Protein AF-A0A3C1Y951-F1 (afdb_monomer_lite)

pLDDT: mean 74.16, std 19.39, range [37.91, 93.06]

Secondary structure (DSSP, 8-state):
---------------------------------HHHHTT--EEEEEEEEEHHHHHHHHHHHHTEEEE---TTTTT-EEEEEEEE-HHHHHHHHHHHHT---EEEE---

Foldseek 3Di:
DDDDDDDDDDDDDDDDPPDDDDDDDPDPPPPQAQVNLQFDKDKDWFDQDQQVVVQVVLCVVSVKHKDQQDPVSRVDTDGDIDTGGSQVVVVVVCVVVVGDMDIGGDRD

Radius of gyration: 19.82 Å; chains: 1; bounding box: 44×42×62 Å

Sequence (108 aa):
MAAVIAAGATAAFIYNGNRPEAAPQEGTKVAVTAPAALRAVKVIDFDDAPLTDVAARIEEVYGVKVTNLPGDAAGYRLTLRYEGSAPDLVATVNELLGTEMEVECDDF

Structure (mmCIF, N/CA/C/O backbone):
data_AF-A0A3C1Y951-F1
#
_entry.id   AF-A0A3C1Y951-F1
#
loop_
_atom_site.group_PDB
_atom_site.id
_atom_site.type_symbol
_atom_site.label_atom_id
_atom_site.label_alt_id
_atom_site.label_comp_id
_atom_site.label_asym_id
_atom_site.label_entity_id
_atom_site.label_seq_id
_atom_site.pdbx_PDB_ins_code
_atom_site.Cartn_x
_atom_site.Cartn_y
_atom_site.Cartn_z
_atom_site.occupancy
_atom_site.B_iso_or_equiv
_atom_site.auth_seq_id
_atom_site.auth_comp_id
_atom_site.auth_asym_id
_atom_site.auth_atom_id
_atom_site.pdbx_PDB_model_num
ATOM 1 N N . MET A 1 1 ? -31.852 13.577 47.974 1.00 37.91 1 MET A N 1
ATOM 2 C CA . MET A 1 1 ? -32.095 12.86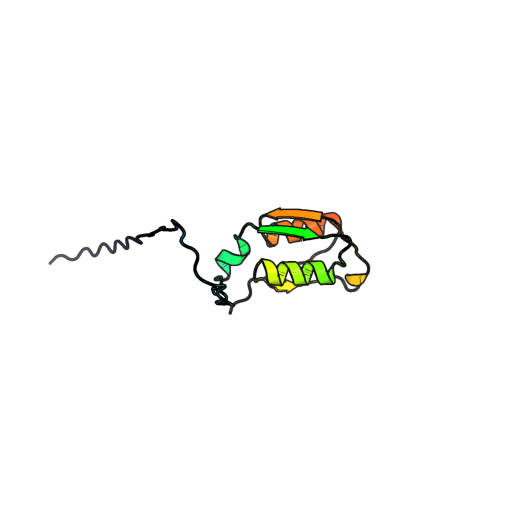3 46.701 1.00 37.91 1 MET A CA 1
ATOM 3 C C . MET A 1 1 ? -30.747 12.595 46.063 1.00 37.91 1 MET A C 1
ATOM 5 O O . MET A 1 1 ? -29.970 13.529 45.928 1.00 37.91 1 MET A O 1
ATOM 9 N N . ALA A 1 2 ? -30.450 11.328 45.791 1.00 46.75 2 ALA A N 1
ATOM 10 C CA . ALA A 1 2 ? -29.191 10.857 45.226 1.00 46.75 2 ALA A CA 1
ATOM 11 C C . ALA A 1 2 ? -29.396 10.454 43.762 1.00 46.75 2 ALA A C 1
ATOM 13 O O . ALA A 1 2 ? -30.454 9.920 43.438 1.00 46.75 2 ALA A O 1
ATOM 14 N N . ALA A 1 3 ? -28.377 10.640 42.924 1.0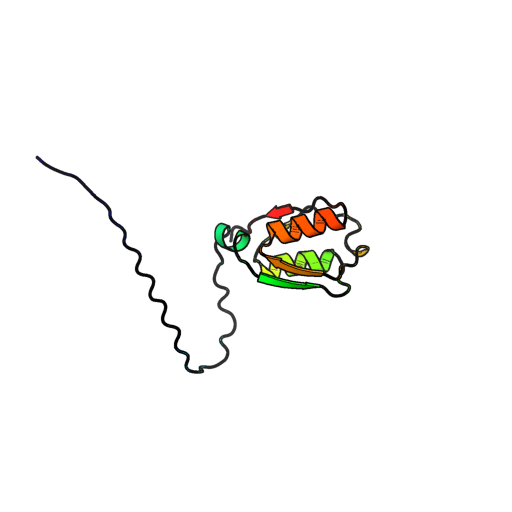0 45.44 3 ALA A N 1
ATOM 15 C CA . ALA A 1 3 ? -28.148 9.812 41.744 1.00 45.44 3 ALA A CA 1
ATOM 16 C C . ALA A 1 3 ? -26.687 9.966 41.301 1.00 45.44 3 ALA A C 1
ATOM 18 O O . ALA A 1 3 ? -26.265 11.046 40.898 1.00 45.44 3 ALA A O 1
ATOM 19 N N . VAL A 1 4 ? -25.920 8.881 41.387 1.00 47.06 4 VAL A N 1
ATOM 20 C CA . VAL A 1 4 ? -24.611 8.743 40.740 1.00 47.06 4 VAL A CA 1
ATOM 21 C C . VAL A 1 4 ? -24.782 7.604 39.748 1.00 47.06 4 VAL A C 1
ATOM 23 O O . VAL A 1 4 ? -25.146 6.502 40.154 1.00 47.06 4 VAL A O 1
ATOM 26 N N . ILE A 1 5 ? -24.592 7.867 38.457 1.00 49.91 5 ILE A N 1
ATOM 27 C CA . ILE A 1 5 ? -24.682 6.835 37.421 1.00 49.91 5 ILE A CA 1
ATOM 28 C C . ILE A 1 5 ? -23.256 6.501 37.000 1.00 49.91 5 ILE A C 1
ATOM 30 O O . ILE A 1 5 ? -22.616 7.264 36.282 1.00 49.91 5 ILE A O 1
ATOM 34 N N . ALA A 1 6 ? -22.751 5.369 37.483 1.00 49.94 6 ALA A N 1
ATOM 35 C CA . ALA A 1 6 ? -21.529 4.766 36.976 1.00 49.94 6 ALA A CA 1
ATOM 36 C C . ALA A 1 6 ? -21.921 3.740 35.904 1.00 49.94 6 ALA A C 1
ATOM 38 O O . ALA A 1 6 ? -22.448 2.675 36.221 1.00 49.94 6 ALA A O 1
ATOM 39 N N . ALA A 1 7 ? -21.696 4.074 34.634 1.00 45.69 7 ALA A N 1
ATOM 40 C CA . ALA A 1 7 ? -21.839 3.134 33.530 1.00 45.69 7 ALA A CA 1
ATOM 41 C C . ALA A 1 7 ? -20.519 2.367 33.362 1.00 45.69 7 ALA A C 1
ATOM 43 O O . ALA A 1 7 ? -19.571 2.867 32.762 1.00 45.69 7 ALA A O 1
ATOM 44 N N . GLY A 1 8 ? -20.442 1.166 33.932 1.00 52.75 8 GLY A N 1
ATOM 45 C CA . GLY A 1 8 ? -19.387 0.205 33.622 1.00 52.75 8 GLY A CA 1
ATOM 46 C C . GLY A 1 8 ? -19.860 -0.713 32.502 1.00 52.75 8 GLY A C 1
ATOM 47 O O . GLY A 1 8 ? -20.782 -1.494 32.712 1.00 52.75 8 GLY A O 1
ATOM 48 N N . ALA A 1 9 ? -19.251 -0.627 31.321 1.00 53.09 9 ALA A N 1
ATOM 49 C CA . ALA A 1 9 ? -19.429 -1.632 30.280 1.00 53.09 9 ALA A CA 1
ATOM 50 C C . ALA A 1 9 ? -18.253 -2.611 30.352 1.00 53.09 9 ALA A C 1
ATOM 52 O O . ALA A 1 9 ? -17.132 -2.281 29.972 1.00 53.09 9 ALA A O 1
ATOM 53 N N . THR A 1 10 ? -18.491 -3.813 30.868 1.00 52.03 10 THR A N 1
ATOM 54 C CA . THR A 1 10 ? -17.540 -4.922 30.770 1.00 52.03 10 THR A CA 1
ATOM 55 C C . THR A 1 10 ? -17.810 -5.686 29.480 1.00 52.03 10 THR A C 1
ATOM 57 O O . THR A 1 10 ? -18.801 -6.402 29.360 1.00 52.03 10 THR A O 1
ATOM 60 N N . ALA A 1 11 ? -16.927 -5.536 28.493 1.00 55.97 11 ALA A N 1
ATOM 61 C CA . ALA A 1 11 ? -16.931 -6.396 27.317 1.00 55.97 11 ALA A CA 1
ATOM 62 C C . ALA A 1 11 ? -16.263 -7.732 27.676 1.00 55.97 11 ALA A C 1
ATOM 64 O O . ALA A 1 11 ? -15.081 -7.772 28.019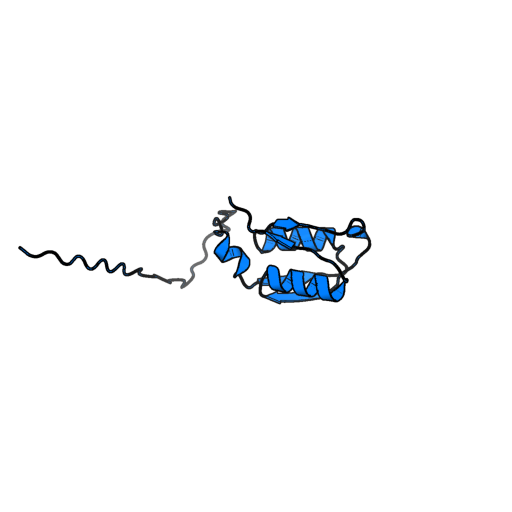 1.00 55.97 11 ALA A O 1
ATOM 65 N N . ALA A 1 12 ? -17.022 -8.826 27.623 1.00 47.66 12 ALA A N 1
ATOM 66 C CA . ALA A 1 12 ? -16.483 -10.173 27.759 1.00 47.66 12 ALA A CA 1
ATOM 67 C C . ALA A 1 12 ? -16.026 -10.676 26.382 1.00 47.66 12 ALA A C 1
ATOM 69 O O . ALA A 1 12 ? -16.848 -10.920 25.501 1.00 47.66 12 ALA A O 1
ATOM 70 N N . PHE A 1 13 ? -14.717 -10.846 26.201 1.00 52.22 13 PHE A N 1
ATOM 71 C CA . PHE A 1 13 ? -14.158 -11.542 25.044 1.00 52.22 13 PHE A CA 1
ATOM 72 C C . PHE A 1 13 ? -14.121 -13.045 25.348 1.00 52.22 13 PHE A C 1
ATOM 74 O O . PHE A 1 13 ? -13.287 -13.505 26.125 1.00 52.22 13 PHE A O 1
ATOM 81 N N . ILE A 1 14 ? -15.030 -13.821 24.753 1.00 50.97 14 ILE A N 1
ATOM 82 C CA . ILE A 1 14 ? -14.928 -15.286 24.734 1.00 50.97 14 ILE A CA 1
ATOM 83 C C . ILE A 1 14 ? -14.074 -15.653 23.516 1.00 50.97 14 ILE A C 1
ATOM 85 O O . ILE A 1 14 ? -14.541 -15.572 22.382 1.00 50.97 14 ILE A O 1
ATOM 89 N N . TYR A 1 15 ? -12.823 -16.053 23.746 1.00 46.06 15 TYR A N 1
ATOM 90 C CA . TYR A 1 15 ? -11.976 -16.682 22.732 1.00 46.06 15 TYR A CA 1
ATOM 91 C C . TYR A 1 15 ? -11.984 -18.189 22.987 1.00 46.06 15 TYR A C 1
ATOM 93 O O . TYR A 1 15 ? -11.342 -18.670 23.918 1.00 46.06 15 TYR A O 1
ATOM 101 N N . ASN A 1 16 ? -12.752 -18.939 22.198 1.00 47.06 16 ASN A N 1
ATOM 102 C CA . ASN A 1 16 ? -12.741 -20.397 22.239 1.00 47.06 16 ASN A CA 1
ATOM 103 C C . ASN A 1 16 ? -12.548 -20.938 20.822 1.00 47.06 16 ASN A C 1
ATOM 105 O O . ASN A 1 16 ? -13.491 -21.005 20.039 1.00 47.06 16 ASN A O 1
ATOM 109 N N . GLY A 1 17 ? -11.307 -21.305 20.510 1.00 39.44 17 GLY A N 1
ATOM 110 C CA . GLY A 1 17 ? -10.898 -21.856 19.222 1.00 39.44 17 GLY A CA 1
ATOM 111 C C . GLY A 1 17 ? -10.155 -23.179 19.373 1.00 39.44 17 GLY A C 1
ATOM 112 O O . GLY A 1 17 ? -9.095 -23.347 18.783 1.00 39.44 17 GLY A O 1
ATOM 113 N N . ASN A 1 18 ? -10.685 -24.113 20.171 1.00 44.91 18 ASN A N 1
ATOM 114 C CA . ASN A 1 18 ? -10.300 -25.518 20.050 1.00 44.91 18 ASN A CA 1
ATOM 115 C C . ASN A 1 18 ? -11.107 -26.114 18.883 1.00 44.91 18 ASN A C 1
ATOM 117 O O . ASN A 1 18 ? -12.311 -26.338 18.994 1.00 44.91 18 ASN A O 1
ATOM 121 N N . ARG A 1 19 ? -10.427 -26.263 17.745 1.00 55.31 19 ARG A N 1
ATOM 122 C CA . ARG A 1 19 ? -10.907 -26.755 16.444 1.00 55.31 19 ARG A CA 1
ATOM 123 C C . ARG A 1 19 ? -11.679 -28.081 16.547 1.00 55.31 19 ARG A C 1
ATOM 125 O O . ARG A 1 19 ? -11.180 -29.028 17.152 1.00 55.31 19 ARG A O 1
ATOM 132 N N . PRO A 1 20 ? -12.807 -28.192 15.830 1.00 43.59 20 PRO A N 1
ATOM 133 C CA . PRO A 1 20 ? -13.049 -29.371 15.009 1.00 43.59 20 PRO A CA 1
ATOM 134 C C . PRO A 1 20 ? -13.352 -28.964 13.560 1.00 43.59 20 PRO A C 1
ATOM 136 O O . PRO A 1 20 ? -14.027 -27.970 13.301 1.00 43.59 20 PRO A O 1
ATOM 139 N N . GLU A 1 21 ? -12.809 -29.727 12.613 1.00 50.78 21 GLU A N 1
ATOM 140 C CA . GLU A 1 21 ? -13.073 -29.593 11.179 1.00 50.78 21 GLU A CA 1
ATOM 141 C C . GLU A 1 21 ? -14.579 -29.536 10.865 1.00 50.78 21 GLU A C 1
ATOM 143 O O . GLU A 1 21 ? -15.316 -30.487 11.119 1.00 50.78 21 GLU A O 1
ATOM 148 N N . ALA A 1 22 ? -15.011 -28.442 10.237 1.00 39.94 22 ALA A N 1
ATOM 149 C CA . ALA A 1 22 ? -16.240 -28.367 9.461 1.00 39.94 22 ALA A CA 1
ATOM 150 C C . ALA A 1 22 ? -15.952 -27.568 8.179 1.00 39.94 22 ALA A C 1
ATOM 152 O O . ALA A 1 22 ? -15.286 -26.540 8.241 1.00 39.94 22 ALA A O 1
ATOM 153 N N . ALA A 1 23 ? -16.410 -28.129 7.055 1.00 44.59 23 ALA A N 1
ATOM 154 C CA . ALA A 1 23 ? -16.430 -27.686 5.654 1.00 44.59 23 ALA A CA 1
ATOM 155 C C . ALA A 1 23 ? -15.998 -26.235 5.293 1.00 44.59 23 ALA A C 1
ATOM 157 O O . ALA A 1 23 ? -16.305 -25.303 6.034 1.00 44.59 23 ALA A O 1
ATOM 158 N N . PRO A 1 24 ? -15.386 -26.016 4.104 1.00 43.47 24 PRO A N 1
ATOM 159 C CA . PRO A 1 24 ? -15.015 -24.687 3.612 1.00 43.47 24 PRO A CA 1
ATOM 160 C C . PRO A 1 24 ? -16.196 -23.712 3.662 1.00 43.47 24 PRO A C 1
ATOM 162 O O . PRO A 1 24 ? -17.184 -23.875 2.950 1.00 43.47 24 PRO A O 1
ATOM 165 N N . GLN A 1 25 ? -16.098 -22.704 4.524 1.00 40.50 25 GLN A N 1
ATOM 166 C CA . GLN A 1 25 ? -17.023 -21.582 4.526 1.00 40.50 25 GLN A CA 1
ATOM 167 C C . GLN A 1 25 ? -16.524 -20.592 3.477 1.00 40.50 25 GLN A C 1
ATOM 169 O O . GLN A 1 25 ? -15.587 -19.831 3.716 1.00 40.50 25 GLN A O 1
ATOM 174 N N . GLU A 1 26 ? -17.134 -20.629 2.297 1.00 48.34 26 GLU A N 1
ATOM 175 C CA . GLU A 1 26 ? -17.111 -19.495 1.384 1.00 48.34 26 GLU A CA 1
ATOM 176 C C . GLU A 1 26 ? -17.663 -18.256 2.113 1.00 48.34 26 GLU A C 1
ATOM 178 O O . GLU A 1 26 ? -18.840 -18.176 2.451 1.00 48.34 26 GLU A O 1
ATOM 183 N N . GLY A 1 27 ? -16.781 -17.287 2.365 1.00 45.94 27 GLY A N 1
ATOM 184 C CA . GLY A 1 27 ? -17.059 -15.899 2.006 1.00 45.94 27 GLY A CA 1
ATOM 185 C C . GLY A 1 27 ? -17.994 -15.069 2.887 1.00 45.94 27 GLY A C 1
ATOM 186 O O . GLY A 1 27 ? -18.729 -14.253 2.343 1.00 45.94 27 GLY A O 1
ATOM 187 N N . THR A 1 28 ? -17.922 -15.142 4.218 1.00 40.47 28 THR A N 1
ATOM 188 C CA . THR A 1 28 ? -18.342 -13.975 5.020 1.00 40.47 28 THR A CA 1
ATOM 189 C C . THR A 1 28 ? -17.154 -13.025 5.127 1.00 40.47 28 THR A C 1
ATOM 191 O O . THR A 1 28 ? -16.299 -13.183 5.999 1.00 40.47 28 THR A O 1
ATOM 194 N N . LYS A 1 29 ? -17.085 -12.041 4.217 1.00 48.53 29 LYS A N 1
ATOM 195 C CA . LYS A 1 29 ? -16.223 -10.858 4.353 1.00 48.53 29 LYS A CA 1
ATOM 196 C C . LYS A 1 29 ? -16.650 -10.162 5.645 1.00 48.53 29 LYS A C 1
ATOM 198 O O . LYS A 1 29 ? -17.626 -9.419 5.658 1.00 48.53 29 LYS A O 1
ATOM 203 N N . VAL A 1 30 ? -15.978 -10.466 6.755 1.00 50.00 30 VAL A N 1
ATOM 204 C CA . VAL A 1 30 ? -16.072 -9.649 7.964 1.00 50.00 30 VAL A CA 1
ATOM 205 C C . VAL A 1 30 ? -15.780 -8.221 7.526 1.00 50.00 30 VAL A C 1
ATOM 207 O O . VAL A 1 30 ? -14.713 -7.961 6.973 1.00 50.00 30 VAL A O 1
ATOM 210 N N . ALA A 1 31 ? -16.761 -7.330 7.674 1.00 50.12 31 ALA A N 1
ATOM 211 C CA . ALA A 1 31 ? -16.567 -5.910 7.441 1.00 50.12 31 ALA A CA 1
ATOM 212 C C . ALA A 1 31 ? -15.482 -5.458 8.420 1.00 50.12 31 ALA A C 1
ATOM 214 O O . ALA A 1 31 ? -15.722 -5.301 9.618 1.00 50.12 31 ALA A O 1
ATOM 215 N N . VAL A 1 32 ? -14.247 -5.385 7.925 1.00 54.84 32 VAL A N 1
ATOM 216 C CA . VAL A 1 32 ? -13.133 -4.827 8.670 1.00 54.84 32 VAL A CA 1
ATOM 217 C C . VAL A 1 32 ? -13.481 -3.358 8.808 1.00 54.84 32 VAL A C 1
ATOM 219 O O . VAL A 1 32 ? -13.501 -2.635 7.819 1.00 54.84 32 VAL A O 1
ATOM 222 N N . THR A 1 33 ? -13.829 -2.925 10.016 1.00 57.31 33 THR A N 1
ATOM 223 C CA . THR A 1 33 ? -14.032 -1.504 10.280 1.00 57.31 33 THR A CA 1
ATOM 224 C C . THR A 1 33 ? -12.759 -0.764 9.891 1.00 57.31 33 THR A C 1
ATOM 226 O O . THR A 1 33 ? -11.670 -1.173 10.292 1.00 57.31 33 THR A O 1
ATOM 229 N N . ALA A 1 34 ? -12.894 0.323 9.130 1.00 58.75 34 ALA A N 1
ATOM 230 C CA . ALA A 1 34 ? -11.806 1.181 8.664 1.00 58.75 34 ALA A CA 1
ATOM 231 C C . ALA A 1 34 ? -10.603 1.286 9.645 1.00 58.75 34 ALA A C 1
ATOM 233 O O . ALA A 1 34 ? -9.489 0.879 9.311 1.00 58.75 34 ALA A O 1
ATOM 234 N N . PRO A 1 35 ? -10.763 1.715 10.912 1.00 62.31 35 PRO A N 1
ATOM 235 C CA . PRO A 1 35 ? -9.618 1.851 11.821 1.00 62.31 35 PRO A CA 1
ATOM 236 C C . PRO A 1 35 ? -8.889 0.533 12.153 1.00 62.31 35 PRO A C 1
ATOM 238 O O . PRO A 1 35 ? -7.732 0.569 12.576 1.00 62.31 35 PRO A O 1
ATOM 241 N N . ALA A 1 36 ? -9.535 -0.624 11.984 1.00 65.50 36 ALA A N 1
ATOM 242 C CA . ALA A 1 36 ? -8.922 -1.937 12.164 1.00 65.50 36 ALA A CA 1
ATOM 243 C C . ALA A 1 36 ? -8.109 -2.380 10.934 1.00 65.50 36 ALA A C 1
ATOM 245 O O . ALA A 1 36 ? -7.080 -3.029 11.111 1.00 65.50 36 ALA A O 1
ATOM 246 N N . ALA A 1 37 ? -8.512 -1.991 9.718 1.00 67.50 37 ALA A N 1
ATOM 247 C CA . ALA A 1 37 ? -7.802 -2.310 8.473 1.00 67.50 37 ALA A CA 1
ATOM 248 C C . ALA A 1 37 ? -6.382 -1.723 8.458 1.00 67.50 37 ALA A C 1
ATOM 250 O O . ALA A 1 37 ? -5.411 -2.430 8.194 1.00 67.50 37 ALA A O 1
ATOM 251 N N . LEU A 1 38 ? -6.244 -0.457 8.868 1.00 75.06 38 LEU A N 1
ATOM 252 C CA . LEU A 1 38 ? -4.954 0.249 8.925 1.00 75.06 38 LEU A CA 1
ATOM 253 C C . LEU A 1 38 ? -3.996 -0.295 9.990 1.00 75.06 38 LEU A C 1
ATOM 255 O O . LEU A 1 38 ? -2.797 -0.033 9.938 1.00 75.06 38 LEU A O 1
ATOM 259 N N . ARG A 1 39 ? -4.520 -1.021 10.981 1.00 76.88 39 ARG A N 1
ATOM 260 C CA . ARG A 1 39 ? -3.738 -1.601 12.084 1.00 76.88 39 ARG A CA 1
ATOM 261 C C . ARG A 1 39 ? -3.507 -3.098 11.916 1.00 76.88 39 ARG A C 1
ATOM 263 O O . ARG A 1 39 ? -2.786 -3.685 12.721 1.00 76.88 39 ARG A O 1
ATOM 270 N N . ALA A 1 40 ? -4.131 -3.720 10.918 1.00 77.81 40 ALA A N 1
ATOM 271 C CA . ALA A 1 40 ? -3.967 -5.136 10.657 1.00 77.81 40 ALA A CA 1
ATOM 272 C C . ALA A 1 40 ? -2.529 -5.401 10.208 1.00 77.81 40 ALA A C 1
ATOM 274 O O . ALA A 1 40 ? -2.061 -4.807 9.242 1.00 77.81 40 ALA A O 1
ATOM 275 N N . VAL A 1 41 ? -1.848 -6.305 10.910 1.00 87.62 41 VAL A N 1
ATOM 276 C CA . VAL A 1 41 ? -0.527 -6.791 10.511 1.00 87.62 41 VAL A CA 1
ATOM 277 C C . VAL A 1 41 ? -0.720 -8.018 9.632 1.00 87.62 41 VAL A C 1
ATOM 279 O O . VAL A 1 41 ? -1.368 -8.980 10.056 1.00 87.62 41 VAL A O 1
ATOM 282 N N . LYS A 1 42 ? -0.199 -7.981 8.405 1.00 87.94 42 LYS A N 1
ATOM 283 C CA . LYS A 1 42 ? -0.273 -9.095 7.452 1.00 87.94 42 LYS A CA 1
ATOM 284 C C . LYS A 1 42 ? 1.081 -9.321 6.792 1.00 87.94 42 LYS A C 1
ATOM 286 O O . LYS A 1 42 ? 1.934 -8.439 6.765 1.00 87.94 42 LYS A O 1
ATOM 291 N N . VAL A 1 43 ? 1.259 -10.531 6.270 1.00 89.75 43 VAL A N 1
ATOM 292 C CA . VAL A 1 43 ? 2.419 -10.901 5.457 1.00 89.75 43 VAL A CA 1
ATOM 293 C C . VAL A 1 43 ? 1.990 -10.874 4.001 1.00 89.75 43 VAL A C 1
ATOM 295 O O . VAL A 1 43 ? 0.978 -11.482 3.646 1.00 89.75 43 VAL A O 1
ATOM 298 N N . ILE A 1 44 ? 2.756 -10.171 3.178 1.00 89.38 44 ILE A N 1
ATOM 299 C CA . ILE A 1 44 ? 2.546 -10.074 1.738 1.00 89.38 44 ILE A CA 1
ATOM 300 C C . ILE A 1 44 ? 3.880 -10.249 1.021 1.00 89.38 44 ILE A C 1
ATOM 302 O O . ILE A 1 44 ? 4.928 -9.791 1.486 1.00 89.38 44 ILE A O 1
ATOM 306 N N . ASP A 1 45 ? 3.833 -10.943 -0.102 1.00 92.00 45 ASP A N 1
ATOM 307 C CA . ASP A 1 45 ? 4.957 -11.151 -0.993 1.00 92.00 45 ASP A CA 1
ATOM 308 C C . ASP A 1 45 ? 4.625 -10.634 -2.391 1.00 92.00 45 ASP A C 1
ATOM 310 O O . ASP A 1 45 ? 3.512 -10.785 -2.896 1.00 92.00 45 ASP A O 1
ATOM 314 N N . PHE A 1 46 ? 5.620 -9.990 -2.987 1.00 92.62 46 PHE A N 1
ATOM 315 C CA . PHE A 1 46 ? 5.634 -9.536 -4.363 1.00 92.62 46 PHE A CA 1
ATOM 316 C C . PHE A 1 46 ? 6.831 -10.178 -5.050 1.00 92.62 46 PHE A C 1
ATOM 318 O O . PHE A 1 46 ? 7.944 -10.138 -4.518 1.00 92.62 46 PHE A O 1
ATOM 325 N N . ASP A 1 47 ? 6.591 -10.748 -6.223 1.00 93.00 47 ASP A N 1
ATOM 326 C CA . ASP A 1 47 ? 7.602 -11.349 -7.086 1.00 93.00 47 ASP A CA 1
ATOM 327 C C . ASP A 1 47 ? 7.457 -10.740 -8.480 1.00 93.00 47 ASP A C 1
ATOM 329 O O . ASP A 1 47 ? 6.445 -10.954 -9.145 1.00 93.00 47 ASP A O 1
ATOM 333 N N . ASP A 1 48 ? 8.423 -9.902 -8.866 1.00 91.31 48 ASP A N 1
ATOM 334 C CA . ASP A 1 48 ? 8.455 -9.173 -10.143 1.00 91.31 48 ASP A CA 1
ATOM 335 C C . ASP A 1 48 ? 7.115 -8.491 -10.513 1.00 91.31 48 ASP A C 1
ATOM 337 O O . ASP A 1 48 ? 6.697 -8.411 -11.676 1.00 91.31 48 ASP A O 1
ATOM 341 N N . ALA A 1 49 ? 6.406 -7.987 -9.500 1.00 90.88 49 ALA A N 1
ATOM 342 C CA . ALA A 1 49 ? 5.056 -7.466 -9.662 1.00 90.88 49 ALA A CA 1
ATOM 343 C C . ALA A 1 49 ? 5.091 -5.995 -10.104 1.00 90.88 49 ALA A C 1
ATOM 345 O O . ALA A 1 49 ? 5.875 -5.215 -9.552 1.00 90.88 49 ALA A O 1
ATOM 346 N N . PRO A 1 50 ? 4.256 -5.575 -11.073 1.00 93.06 50 PRO A N 1
ATOM 347 C CA . PRO A 1 50 ? 4.133 -4.166 -11.409 1.00 93.06 50 PRO A CA 1
ATOM 348 C C . PRO A 1 50 ? 3.475 -3.393 -10.256 1.00 93.06 50 PRO A C 1
ATOM 350 O O . PRO A 1 50 ? 2.630 -3.939 -9.543 1.00 93.06 50 PRO A O 1
ATOM 353 N N . LEU A 1 51 ? 3.793 -2.106 -10.092 1.00 90.62 51 LEU A N 1
ATOM 354 C CA . LEU A 1 51 ? 3.265 -1.296 -8.981 1.00 90.62 51 LEU A CA 1
ATOM 355 C C . LEU A 1 51 ? 1.726 -1.215 -8.979 1.00 90.62 51 LEU A C 1
ATOM 357 O O . LEU A 1 51 ? 1.107 -1.094 -7.924 1.00 90.62 51 LEU A O 1
ATOM 361 N N . THR A 1 52 ? 1.100 -1.340 -10.151 1.00 91.06 52 THR A N 1
ATOM 362 C CA . THR A 1 52 ? -0.360 -1.442 -10.293 1.00 91.06 52 THR A CA 1
ATOM 363 C C . THR A 1 52 ? -0.930 -2.695 -9.618 1.00 91.06 52 THR A C 1
ATOM 365 O O . THR A 1 52 ? -1.919 -2.596 -8.892 1.00 91.06 52 THR A O 1
ATOM 368 N N . ASP A 1 53 ? -0.298 -3.858 -9.804 1.00 91.56 53 ASP A N 1
ATOM 369 C CA . ASP A 1 53 ? -0.690 -5.106 -9.133 1.00 91.56 53 ASP A CA 1
ATOM 370 C C . ASP A 1 53 ? -0.363 -5.060 -7.641 1.00 91.56 53 ASP A C 1
ATOM 372 O O . ASP A 1 53 ? -1.159 -5.514 -6.820 1.00 91.56 53 ASP A O 1
ATOM 376 N N . VAL A 1 54 ? 0.777 -4.463 -7.275 1.00 91.69 54 VAL A N 1
ATOM 377 C CA . VAL A 1 54 ? 1.156 -4.241 -5.874 1.00 91.69 54 VAL A CA 1
ATOM 378 C C . VAL A 1 54 ? 0.060 -3.463 -5.147 1.00 91.69 54 VAL A C 1
ATOM 380 O O . VAL A 1 54 ? -0.427 -3.919 -4.114 1.00 91.69 54 VAL A O 1
ATOM 383 N N . ALA A 1 55 ? -0.387 -2.334 -5.706 1.00 90.94 55 ALA A N 1
ATOM 384 C CA . ALA A 1 55 ? -1.454 -1.529 -5.120 1.00 90.94 55 ALA A CA 1
ATOM 385 C C . ALA A 1 55 ? -2.763 -2.321 -4.990 1.00 90.94 55 ALA A C 1
ATOM 387 O O . ALA A 1 55 ? -3.325 -2.384 -3.899 1.00 90.94 55 ALA A O 1
ATOM 388 N N . ALA A 1 56 ? -3.206 -2.998 -6.055 1.00 90.50 56 ALA A N 1
ATOM 389 C CA . ALA A 1 56 ? -4.425 -3.808 -6.029 1.00 90.50 56 ALA A CA 1
ATOM 390 C C . ALA A 1 56 ? -4.367 -4.918 -4.963 1.00 90.50 56 ALA A C 1
ATOM 392 O O . ALA A 1 56 ? -5.342 -5.180 -4.257 1.00 90.50 56 ALA A O 1
ATOM 393 N N . ARG A 1 57 ? -3.199 -5.545 -4.796 1.00 90.81 57 ARG A N 1
ATOM 394 C CA . ARG A 1 57 ? -2.988 -6.571 -3.777 1.00 90.81 57 ARG A CA 1
ATOM 395 C C . ARG A 1 57 ? -3.039 -5.994 -2.366 1.00 90.81 57 ARG A C 1
ATOM 397 O O . ARG A 1 57 ? -3.589 -6.644 -1.481 1.00 90.81 57 ARG A O 1
ATOM 404 N N . ILE A 1 58 ? -2.501 -4.794 -2.143 1.00 89.88 58 ILE A N 1
ATOM 405 C CA . ILE A 1 58 ? -2.607 -4.093 -0.854 1.00 89.88 58 ILE A CA 1
ATOM 406 C C . ILE A 1 58 ? -4.076 -3.807 -0.530 1.00 89.88 58 ILE A C 1
ATOM 408 O O . ILE A 1 58 ? -4.513 -4.094 0.587 1.00 89.88 58 ILE A O 1
ATOM 412 N N . GLU A 1 59 ? -4.846 -3.316 -1.505 1.00 89.81 59 GLU A N 1
ATOM 413 C CA . GLU A 1 59 ? -6.281 -3.063 -1.339 1.00 89.81 59 GLU A CA 1
ATOM 414 C C . GLU A 1 59 ? -7.040 -4.339 -0.949 1.00 89.81 59 GLU A C 1
ATOM 416 O O . GLU A 1 59 ? -7.792 -4.344 0.025 1.00 89.81 59 GLU A O 1
ATOM 421 N N . GLU A 1 60 ? -6.793 -5.454 -1.644 1.00 87.69 60 GLU A N 1
ATOM 422 C CA . GLU A 1 60 ? -7.437 -6.741 -1.356 1.00 87.69 60 GLU A CA 1
ATOM 423 C C . GLU A 1 60 ? -7.037 -7.299 0.017 1.00 87.69 60 GLU A C 1
ATOM 425 O O . GLU A 1 60 ? -7.886 -7.728 0.804 1.00 87.69 60 GLU A O 1
ATOM 430 N N . VAL A 1 61 ? -5.735 -7.302 0.312 1.00 88.19 61 VAL A N 1
ATOM 431 C CA . VAL A 1 61 ? -5.195 -7.933 1.517 1.00 88.19 61 VAL A CA 1
ATOM 432 C C . VAL A 1 61 ? -5.583 -7.139 2.752 1.00 88.19 61 VAL A C 1
ATOM 434 O O . VAL A 1 61 ? -5.973 -7.749 3.746 1.00 88.19 61 VAL A O 1
ATOM 437 N N . TYR A 1 62 ? -5.517 -5.811 2.724 1.00 86.00 62 TYR A N 1
ATOM 438 C CA . TYR A 1 62 ? -5.787 -4.987 3.903 1.00 86.00 62 TYR A CA 1
ATOM 439 C C . TYR A 1 62 ? -7.206 -4.413 3.942 1.00 86.0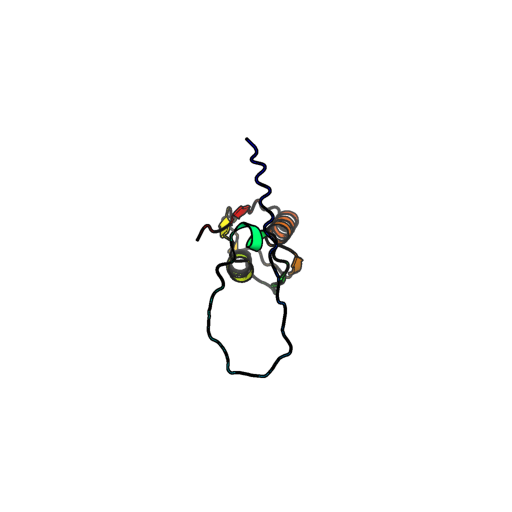0 62 TYR A C 1
ATOM 441 O O . TYR A 1 62 ? -7.635 -3.997 5.015 1.00 86.00 62 TYR A O 1
ATOM 449 N N . GLY A 1 63 ? -7.962 -4.454 2.841 1.00 84.88 63 GLY A N 1
ATOM 450 C CA . GLY A 1 63 ? -9.289 -3.837 2.760 1.00 84.88 63 GLY A CA 1
ATOM 451 C C . GLY A 1 63 ? -9.219 -2.311 2.788 1.00 84.88 63 GLY A C 1
ATOM 452 O O . GLY A 1 63 ? -10.046 -1.672 3.429 1.00 84.88 63 GLY A O 1
ATOM 453 N N . VAL A 1 64 ? -8.190 -1.747 2.160 1.00 87.88 64 VAL A N 1
ATOM 454 C CA . VAL A 1 64 ? -7.923 -0.302 2.090 1.00 87.88 64 VAL A CA 1
ATOM 455 C C . VAL A 1 64 ? -8.021 0.176 0.645 1.00 87.88 64 VAL A C 1
ATOM 457 O O . VAL A 1 64 ? -8.072 -0.644 -0.270 1.00 87.88 64 VAL A O 1
ATOM 460 N N . LYS A 1 65 ? -7.998 1.490 0.436 1.00 89.31 65 LYS A N 1
ATOM 461 C CA . LYS A 1 65 ? -7.854 2.103 -0.882 1.00 89.31 65 LYS A CA 1
ATOM 462 C C . LYS A 1 65 ? -6.450 2.680 -1.028 1.00 89.31 65 LYS A C 1
ATOM 464 O O . LYS A 1 65 ? -5.968 3.341 -0.113 1.00 89.31 65 LYS A O 1
ATOM 469 N N . VAL A 1 66 ? -5.794 2.429 -2.157 1.00 89.44 66 VAL A N 1
ATOM 470 C CA . VAL A 1 66 ? -4.494 3.021 -2.485 1.00 89.44 66 VAL A CA 1
ATOM 471 C C . VAL A 1 66 ? -4.703 4.086 -3.555 1.00 89.44 66 VAL A C 1
ATOM 473 O O . VAL A 1 66 ? -5.274 3.821 -4.616 1.00 89.44 66 VAL A O 1
ATOM 476 N N . THR A 1 67 ? -4.241 5.301 -3.281 1.00 89.31 67 THR A N 1
ATOM 477 C CA . THR A 1 67 ? -4.396 6.459 -4.167 1.00 89.31 67 THR A CA 1
ATOM 478 C C . THR A 1 67 ? -3.048 7.086 -4.517 1.00 89.31 67 THR A C 1
ATOM 480 O O . THR A 1 67 ? -1.993 6.654 -4.048 1.00 89.31 67 THR A O 1
ATOM 483 N N . ASN A 1 68 ? -3.075 8.047 -5.444 1.00 89.75 68 ASN A N 1
ATOM 484 C CA . ASN A 1 68 ? -1.891 8.739 -5.959 1.00 89.75 68 ASN A CA 1
ATOM 485 C C . ASN A 1 68 ? -0.822 7.815 -6.592 1.00 89.75 68 ASN A C 1
ATOM 487 O O . ASN A 1 68 ? 0.380 7.985 -6.390 1.00 89.75 68 ASN A O 1
ATOM 491 N N . LEU A 1 69 ? -1.248 6.815 -7.377 1.00 87.44 69 LEU A N 1
ATOM 492 C CA . LEU A 1 69 ? -0.309 5.990 -8.144 1.00 87.44 69 LEU A CA 1
ATOM 493 C C . LEU A 1 69 ? 0.368 6.822 -9.252 1.00 87.44 69 LEU A C 1
ATOM 495 O O . LEU A 1 69 ? -0.320 7.562 -9.963 1.00 87.44 69 LEU A O 1
ATOM 499 N N . PRO A 1 70 ? 1.685 6.660 -9.477 1.00 84.50 70 PRO A N 1
ATOM 500 C CA . PRO A 1 70 ? 2.377 7.330 -10.572 1.00 84.50 70 PRO A CA 1
ATOM 501 C C . PRO A 1 70 ? 1.848 6.856 -11.933 1.00 84.50 70 PRO A C 1
ATOM 503 O O . PRO A 1 70 ? 1.501 5.689 -12.113 1.00 84.50 70 PRO A O 1
ATOM 506 N N . GLY A 1 71 ? 1.844 7.746 -12.930 1.00 82.62 71 GLY A N 1
ATOM 507 C CA . GLY A 1 71 ? 1.369 7.417 -14.283 1.00 82.62 71 GLY A CA 1
ATOM 508 C C . GLY A 1 71 ? 2.147 6.283 -14.968 1.00 82.62 71 GLY A C 1
ATOM 509 O O . GLY A 1 71 ? 1.584 5.585 -15.806 1.00 82.62 71 GLY A O 1
ATOM 510 N N . ASP A 1 72 ? 3.405 6.062 -14.571 1.00 83.75 72 ASP A N 1
ATOM 511 C CA . ASP A 1 72 ? 4.261 4.965 -15.047 1.00 83.75 72 ASP A CA 1
ATOM 512 C C . ASP A 1 72 ? 4.266 3.751 -14.090 1.00 83.75 72 ASP A C 1
ATOM 514 O O . ASP A 1 72 ? 5.194 2.952 -14.090 1.00 83.75 72 ASP A O 1
ATOM 518 N N . ALA A 1 73 ? 3.235 3.572 -13.251 1.00 80.75 73 ALA A N 1
ATOM 519 C CA . ALA A 1 73 ? 3.160 2.470 -12.279 1.00 80.75 73 ALA A CA 1
ATOM 520 C C . ALA A 1 73 ? 3.396 1.070 -12.894 1.00 80.75 73 ALA A C 1
ATOM 522 O O . ALA A 1 73 ? 3.936 0.184 -12.237 1.00 80.75 73 ALA A O 1
ATOM 523 N N . ALA A 1 74 ? 3.044 0.864 -14.165 1.00 79.56 74 ALA A N 1
ATOM 524 C CA . ALA A 1 74 ? 3.284 -0.398 -14.865 1.00 79.56 74 ALA A CA 1
ATOM 525 C C . ALA A 1 74 ? 4.771 -0.664 -15.197 1.00 79.56 74 ALA A C 1
ATOM 527 O O . ALA A 1 74 ? 5.142 -1.815 -15.442 1.00 79.56 74 ALA A O 1
ATOM 528 N N . GLY A 1 75 ? 5.609 0.379 -15.227 1.00 83.94 75 GLY A N 1
ATOM 529 C CA . GLY A 1 75 ? 7.046 0.297 -15.503 1.00 83.94 75 GLY A CA 1
ATOM 530 C C . GLY A 1 75 ? 7.882 -0.112 -14.289 1.00 83.94 75 GLY A C 1
ATOM 531 O O . GLY A 1 75 ? 8.963 -0.681 -14.445 1.00 83.94 75 GLY A O 1
ATOM 532 N N . TYR A 1 76 ? 7.370 0.106 -13.077 1.00 86.00 76 TYR A N 1
ATOM 533 C CA . TYR A 1 76 ? 8.039 -0.285 -11.839 1.00 86.00 76 TYR A CA 1
ATOM 534 C C . TYR A 1 76 ? 7.755 -1.744 -11.506 1.00 86.00 76 TYR A C 1
ATOM 536 O O . TYR A 1 76 ? 6.599 -2.117 -11.334 1.00 86.00 76 TYR A O 1
ATOM 544 N N . ARG A 1 77 ? 8.811 -2.553 -11.375 1.00 88.62 77 ARG A N 1
ATOM 545 C CA . ARG A 1 77 ? 8.748 -3.958 -10.951 1.00 88.62 77 ARG A CA 1
ATOM 546 C C . ARG A 1 77 ? 9.302 -4.095 -9.542 1.00 88.62 77 ARG A C 1
ATOM 548 O O . ARG A 1 77 ? 10.411 -3.634 -9.274 1.00 88.62 77 ARG A O 1
ATOM 555 N N . LEU A 1 78 ? 8.533 -4.715 -8.654 1.00 88.31 78 LEU A N 1
ATOM 556 C CA . LEU A 1 78 ? 8.881 -4.868 -7.249 1.00 88.31 78 LEU A CA 1
ATOM 557 C C . LEU A 1 78 ? 8.923 -6.347 -6.861 1.00 88.31 78 LEU A C 1
ATOM 559 O O . LEU A 1 78 ? 7.943 -7.075 -7.025 1.00 88.31 78 LEU A O 1
ATOM 563 N N . THR A 1 79 ? 10.045 -6.747 -6.267 1.00 92.19 79 THR A N 1
ATOM 564 C CA . THR A 1 79 ? 10.181 -8.013 -5.543 1.00 92.19 79 THR A CA 1
ATOM 565 C C . THR A 1 79 ? 10.455 -7.691 -4.082 1.00 92.19 79 THR A C 1
ATOM 567 O O . THR A 1 79 ? 11.529 -7.197 -3.740 1.00 92.19 79 THR A O 1
ATOM 570 N N . LEU A 1 80 ? 9.471 -7.924 -3.217 1.00 89.56 80 LEU A N 1
ATOM 571 C CA . LEU A 1 80 ? 9.531 -7.563 -1.804 1.00 89.56 80 LEU A CA 1
ATOM 572 C C . LEU A 1 80 ? 8.679 -8.533 -0.995 1.00 89.56 80 LEU A C 1
ATOM 574 O O . LEU A 1 80 ? 7.522 -8.782 -1.319 1.00 89.56 80 LEU A O 1
ATOM 578 N N . AR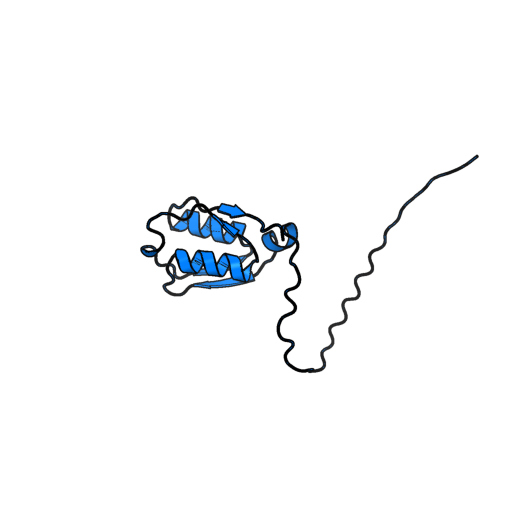G A 1 81 ? 9.232 -9.023 0.111 1.00 92.50 81 ARG A N 1
ATOM 579 C CA . ARG A 1 81 ? 8.448 -9.652 1.169 1.00 92.50 81 ARG A CA 1
ATOM 580 C C . ARG A 1 81 ? 8.348 -8.682 2.329 1.00 92.50 81 ARG A C 1
ATOM 582 O O . ARG A 1 81 ? 9.372 -8.217 2.822 1.00 92.50 81 ARG A O 1
ATOM 589 N N . TYR A 1 82 ? 7.130 -8.423 2.772 1.00 91.38 82 TYR A N 1
ATOM 590 C CA . TYR A 1 82 ? 6.856 -7.463 3.824 1.00 91.38 82 TYR A CA 1
ATOM 591 C C . TYR A 1 82 ? 5.895 -8.055 4.861 1.00 91.38 82 TYR A C 1
ATOM 593 O O . TYR A 1 82 ? 4.973 -8.802 4.526 1.00 91.38 82 TYR A O 1
ATOM 601 N N . GLU A 1 83 ? 6.131 -7.730 6.130 1.00 92.50 83 GLU A N 1
ATOM 602 C CA . GLU A 1 83 ? 5.275 -8.086 7.260 1.00 92.50 83 GLU A CA 1
ATOM 603 C C . GLU A 1 83 ? 5.007 -6.824 8.077 1.00 92.50 83 GLU A C 1
ATOM 605 O O . GLU A 1 83 ? 5.925 -6.258 8.666 1.00 92.50 83 GLU A O 1
ATOM 610 N N . GLY A 1 84 ? 3.755 -6.378 8.104 1.00 90.50 84 GLY A N 1
ATOM 611 C CA . GLY A 1 84 ? 3.403 -5.120 8.753 1.00 90.50 84 GLY A CA 1
ATOM 612 C C . GLY A 1 84 ? 2.013 -4.636 8.369 1.00 90.50 84 GLY A C 1
ATOM 613 O O . GLY A 1 84 ? 1.150 -5.438 8.012 1.00 90.50 84 GLY A O 1
ATOM 614 N N . SER A 1 85 ? 1.782 -3.331 8.482 1.00 90.69 85 SER A N 1
ATOM 615 C CA . SER A 1 85 ? 0.498 -2.699 8.176 1.00 90.69 85 SER A CA 1
ATOM 616 C C . SER A 1 85 ? 0.499 -2.050 6.790 1.00 90.69 85 SER A C 1
ATOM 618 O O . SER A 1 85 ? 1.550 -1.717 6.248 1.00 90.69 85 SER A O 1
ATOM 620 N N . ALA A 1 86 ? -0.688 -1.832 6.215 1.00 89.81 86 ALA A N 1
ATOM 621 C CA . ALA A 1 86 ? -0.839 -1.144 4.931 1.00 89.81 86 ALA A CA 1
ATOM 622 C C . ALA A 1 86 ? -0.115 0.219 4.836 1.00 89.81 86 ALA A C 1
ATOM 624 O O . ALA A 1 86 ? 0.594 0.420 3.850 1.00 89.81 86 ALA A O 1
ATOM 625 N N . PRO A 1 87 ? -0.241 1.153 5.807 1.00 89.94 87 PRO A N 1
ATOM 626 C CA . PRO A 1 87 ? 0.437 2.446 5.703 1.00 89.94 87 PRO A CA 1
ATOM 627 C C . PRO A 1 87 ? 1.966 2.325 5.734 1.00 89.94 87 PRO A C 1
ATOM 629 O O . PRO A 1 87 ? 2.644 3.068 5.034 1.00 89.94 87 PRO A O 1
ATOM 632 N N . ASP A 1 88 ? 2.512 1.383 6.504 1.00 90.94 88 ASP A N 1
ATOM 633 C CA . ASP A 1 88 ? 3.962 1.190 6.615 1.00 90.94 88 ASP A CA 1
ATOM 634 C C . ASP A 1 88 ? 4.534 0.473 5.378 1.00 90.94 88 ASP A C 1
ATOM 636 O O . ASP A 1 88 ? 5.592 0.847 4.867 1.00 90.94 88 ASP A O 1
ATOM 640 N N . LEU A 1 89 ? 3.771 -0.459 4.794 1.00 91.50 89 LEU A N 1
ATOM 641 C CA . LEU A 1 89 ? 4.084 -1.039 3.488 1.00 91.50 89 LEU A CA 1
ATOM 642 C C . LEU A 1 89 ? 4.133 0.031 2.392 1.00 91.50 89 LEU A C 1
ATOM 644 O O . LEU A 1 89 ? 5.090 0.076 1.624 1.00 91.50 89 LEU A O 1
ATOM 648 N N . VAL A 1 90 ? 3.117 0.894 2.308 1.00 91.69 90 VAL A N 1
ATOM 649 C CA . VAL A 1 90 ? 3.082 1.952 1.287 1.00 91.69 90 VAL A CA 1
ATOM 650 C C . VAL A 1 90 ? 4.185 2.984 1.514 1.00 91.69 90 VAL A C 1
ATOM 652 O O . VAL A 1 90 ? 4.817 3.397 0.545 1.00 91.69 90 VAL A O 1
ATOM 655 N N . ALA A 1 91 ? 4.501 3.328 2.766 1.00 92.19 91 ALA A N 1
ATOM 656 C CA . ALA A 1 91 ? 5.665 4.156 3.081 1.00 92.19 91 ALA A CA 1
ATOM 657 C C . ALA A 1 91 ? 6.970 3.512 2.586 1.00 92.19 91 ALA A C 1
ATOM 659 O O . ALA A 1 91 ? 7.743 4.163 1.888 1.00 92.19 91 ALA A O 1
A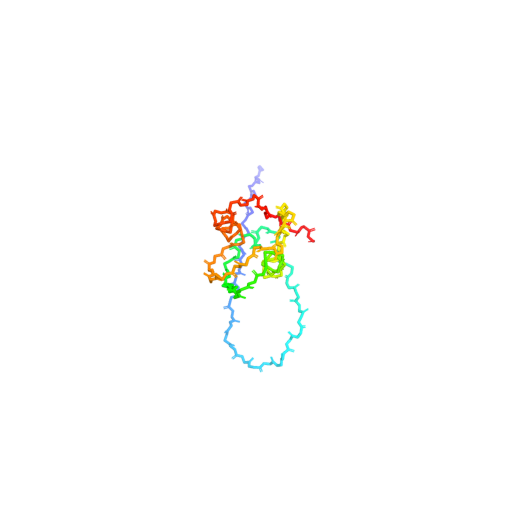TOM 660 N N . THR A 1 92 ? 7.157 2.215 2.838 1.00 92.25 92 THR A N 1
ATOM 661 C CA . THR A 1 92 ? 8.327 1.465 2.355 1.00 92.25 92 THR A CA 1
ATOM 662 C C . THR A 1 92 ? 8.418 1.493 0.825 1.00 92.25 92 THR A C 1
ATOM 664 O O . THR A 1 92 ? 9.484 1.732 0.263 1.00 92.25 92 THR A O 1
ATOM 667 N N . VAL A 1 93 ? 7.300 1.273 0.127 1.00 91.25 93 VAL A N 1
ATOM 668 C CA . VAL A 1 93 ? 7.245 1.326 -1.344 1.00 91.25 93 VAL A CA 1
ATOM 669 C C . VAL A 1 93 ? 7.593 2.726 -1.858 1.00 91.25 93 VAL A C 1
ATOM 671 O O . VAL A 1 93 ? 8.395 2.850 -2.785 1.00 91.25 93 VAL A O 1
ATOM 674 N N . ASN A 1 94 ? 7.060 3.770 -1.222 1.00 92.06 94 ASN A N 1
ATOM 675 C CA . ASN A 1 94 ? 7.368 5.163 -1.536 1.00 92.06 94 ASN A CA 1
ATOM 676 C C . ASN A 1 94 ? 8.852 5.491 -1.363 1.00 92.06 94 ASN A C 1
ATOM 678 O O . ASN A 1 94 ? 9.444 6.106 -2.247 1.00 92.06 94 ASN A O 1
ATOM 682 N N . GLU A 1 95 ? 9.476 5.040 -0.276 1.00 92.00 95 GLU A N 1
ATOM 683 C CA . GLU A 1 95 ? 10.911 5.231 -0.041 1.00 92.00 95 GLU A CA 1
ATOM 684 C C . GLU A 1 95 ? 11.778 4.496 -1.074 1.00 92.00 95 GLU A C 1
ATOM 686 O O . GLU A 1 95 ? 12.800 5.027 -1.510 1.00 92.00 95 GLU A O 1
ATOM 691 N N . LEU A 1 96 ? 11.369 3.295 -1.498 1.00 90.69 96 LEU A N 1
ATOM 692 C CA . LEU A 1 96 ? 12.111 2.493 -2.477 1.00 90.69 96 LEU A CA 1
ATOM 693 C C . LEU A 1 96 ? 12.010 3.045 -3.903 1.00 90.69 96 LEU A C 1
ATOM 695 O O . LEU A 1 96 ? 12.992 3.011 -4.645 1.00 90.69 96 LEU A O 1
ATOM 699 N N . LEU A 1 97 ? 10.824 3.512 -4.299 1.00 88.69 97 LEU A N 1
ATOM 700 C CA . LEU A 1 97 ? 10.534 3.922 -5.677 1.00 88.69 97 LEU A CA 1
ATOM 701 C C . LEU A 1 97 ? 10.548 5.442 -5.873 1.00 88.69 97 LEU A C 1
ATOM 703 O O . LEU A 1 97 ? 10.465 5.908 -7.010 1.00 88.69 97 LEU A O 1
ATOM 707 N N . GLY A 1 98 ? 10.667 6.215 -4.791 1.00 88.44 98 GLY A N 1
ATOM 708 C CA . GLY A 1 98 ? 10.547 7.671 -4.822 1.00 88.44 98 GLY A CA 1
ATOM 709 C C . GLY A 1 98 ? 9.141 8.132 -5.209 1.00 88.44 98 GLY A C 1
ATOM 710 O O . GLY A 1 98 ? 9.003 9.110 -5.940 1.00 88.44 98 GLY A O 1
ATOM 711 N N . THR A 1 99 ? 8.112 7.397 -4.783 1.00 89.00 99 THR A N 1
ATOM 712 C CA . THR A 1 99 ? 6.704 7.696 -5.078 1.00 89.00 99 THR A CA 1
ATOM 713 C C . THR A 1 99 ? 6.012 8.358 -3.889 1.00 89.00 99 THR A C 1
ATOM 715 O O . THR A 1 99 ? 6.546 8.402 -2.785 1.00 89.00 99 THR A O 1
ATOM 718 N N . GLU A 1 100 ? 4.808 8.879 -4.113 1.00 90.31 100 GLU A N 1
ATOM 719 C CA . GLU A 1 100 ? 4.020 9.602 -3.104 1.00 90.31 100 GLU A CA 1
ATOM 720 C C . GLU A 1 100 ? 2.632 8.961 -2.925 1.00 90.31 100 GLU A C 1
ATOM 722 O O . GLU A 1 100 ? 1.625 9.649 -2.805 1.00 90.31 100 GLU A O 1
ATOM 727 N N . MET A 1 101 ? 2.555 7.628 -2.965 1.00 90.88 101 MET A N 1
ATOM 728 C CA . MET A 1 101 ? 1.299 6.885 -2.836 1.00 90.88 101 MET A CA 1
ATOM 729 C C . MET A 1 101 ? 0.679 7.073 -1.447 1.00 90.88 101 MET A C 1
ATOM 731 O O . MET A 1 101 ? 1.394 7.136 -0.444 1.00 90.88 101 MET A O 1
ATOM 735 N N . GLU A 1 102 ? -0.649 7.080 -1.382 1.00 89.06 102 GLU A N 1
ATOM 736 C CA . GLU A 1 102 ? -1.410 7.269 -0.144 1.00 89.06 102 GLU A CA 1
ATOM 737 C C . GLU A 1 102 ? -2.331 6.073 0.131 1.00 89.06 102 GLU A C 1
ATOM 739 O O . GLU A 1 102 ? -2.725 5.345 -0.783 1.00 89.06 102 GLU A O 1
ATOM 744 N N . VAL A 1 103 ? -2.652 5.849 1.411 1.00 86.69 103 VAL A N 1
ATOM 745 C CA . VAL A 1 103 ? -3.587 4.804 1.850 1.00 86.69 103 VAL A CA 1
ATOM 746 C C . VAL A 1 103 ? -4.765 5.452 2.550 1.00 86.69 103 VAL A C 1
ATOM 748 O O . VAL A 1 103 ? -4.607 6.120 3.572 1.00 86.69 103 VAL A O 1
ATOM 751 N N . GLU A 1 104 ? -5.952 5.182 2.033 1.00 84.50 104 GLU A N 1
ATOM 752 C CA . GLU A 1 104 ? -7.214 5.637 2.588 1.00 84.50 104 GLU A CA 1
ATOM 753 C C . GLU A 1 104 ? -8.008 4.447 3.118 1.00 84.50 104 GLU A C 1
ATOM 755 O O . GLU A 1 104 ? -7.925 3.318 2.627 1.00 84.50 104 GLU A O 1
ATOM 760 N N . CYS A 1 105 ? -8.780 4.702 4.167 1.00 70.12 105 CYS A N 1
ATOM 761 C CA . CYS A 1 105 ? -9.682 3.701 4.695 1.00 70.12 105 CYS A CA 1
ATOM 762 C C . CYS A 1 105 ? -10.974 3.700 3.900 1.00 70.12 105 CYS A C 1
ATOM 764 O O . CYS A 1 105 ? -11.644 4.727 3.838 1.00 70.12 105 CYS A O 1
ATOM 766 N N . ASP A 1 106 ? -11.321 2.551 3.329 1.00 61.41 106 ASP A N 1
ATOM 767 C CA . ASP A 1 106 ? -12.581 2.403 2.615 1.00 61.41 106 ASP A CA 1
ATOM 768 C C . ASP A 1 106 ? -13.728 2.355 3.643 1.00 61.41 106 ASP A C 1
ATOM 770 O O . ASP A 1 106 ? -13.832 1.425 4.451 1.00 61.41 106 ASP A O 1
ATOM 774 N N . ASP A 1 107 ? -14.511 3.435 3.696 1.00 52.38 107 ASP A N 1
ATOM 775 C CA . ASP A 1 107 ? -15.700 3.581 4.539 1.00 52.38 107 ASP A CA 1
ATOM 776 C C . ASP A 1 107 ? -16.863 2.836 3.860 1.00 52.38 107 ASP A C 1
ATOM 778 O O . ASP A 1 107 ? -17.603 3.411 3.062 1.00 52.38 107 ASP A O 1
ATOM 782 N N . PHE A 1 108 ? -16.962 1.526 4.112 1.00 49.81 108 PHE A N 1
ATOM 783 C CA . PHE A 1 108 ? -18.097 0.690 3.693 1.00 49.81 108 PHE A CA 1
ATOM 784 C C . PHE A 1 108 ? -19.173 0.593 4.779 1.00 49.81 108 PHE A C 1
ATOM 786 O O . PHE A 1 108 ? -18.822 0.238 5.931 1.00 49.81 108 PHE A O 1
#